Protein 3LUA (pdb70)

CATH classification: 3.40.50.2300

Foldseek 3Di:
DPFEEEEEEQDPVVVVLVVVLCVVVDDYHYDYDNAPVSLVVPVLVDADHQEYEECCRVHVVSSLVSLVVQLPRPRRVPRAYEYEYQDDDPVSVVSSPVSPHQYHHHPPDPSVVVNVSCCVSNPD

Sequence (124 aa):
LDGTVLLIDYFEYEREKTKIIFDNIGEYDFIEVENLKKFYSIFKDLDSITLIIDIAFPVEKEGLEVLSAIRNNSRTANTPVIIATKSDNPGYRHAALKFKVSDYILKPYPTKRLENSVRSVLKI

Structure (mmCIF, N/CA/C/O backbone):
data_3LUA
#
_entry.id   3LUA
#
_cell.length_a   94.100
_cell.length_b   94.100
_cell.length_c   68.009
_cell.angle_alpha   90.00
_cell.angle_beta   90.00
_cell.angle_gamma   120.00
#
_symmetry.space_group_name_H-M   'P 61 2 2'
#
loop_
_enti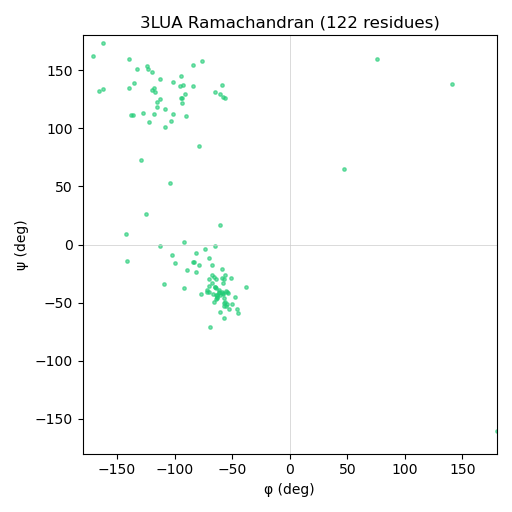ty.id
_entity.type
_entity.pdbx_description
1 polymer 'Response regulator receiver protein'
2 water water
#
loop_
_atom_site.group_PDB
_atom_site.id
_atom_site.type_symbol
_atom_site.label_atom_id
_atom_site.label_alt_id
_atom_site.label_comp_id
_atom_site.label_asym_id
_atom_site.label_entity_id
_atom_site.label_seq_id
_atom_site.pdbx_PDB_ins_code
_atom_site.Cartn_x
_atom_site.Cartn_y
_atom_site.Cartn_z
_atom_site.occupancy
_atom_site.B_iso_or_equiv
_atom_site.auth_seq_id
_atom_site.auth_comp_id
_atom_site.auth_asym_id
_atom_site.auth_atom_id
_atom_site.pdbx_PDB_model_num
ATOM 1 N N . LEU A 1 3 ? 56.460 45.946 14.367 1.00 58.62 -1 LEU A N 1
ATOM 2 C CA . LEU A 1 3 ? 55.523 45.383 13.340 1.00 58.20 -1 LEU A CA 1
ATOM 3 C C . LEU A 1 3 ? 54.130 45.865 13.662 1.00 57.80 -1 LEU A C 1
ATOM 4 O O . LEU A 1 3 ? 53.357 45.137 14.286 1.00 57.65 -1 LEU A O 1
ATOM 9 N N . ASP A 1 4 ? 53.800 47.084 13.248 1.00 57.62 2 ASP A N 1
ATOM 10 C CA . ASP A 1 4 ? 52.474 47.594 13.529 1.00 57.20 2 ASP A CA 1
ATOM 11 C C . ASP A 1 4 ? 51.544 47.571 12.299 1.00 57.20 2 ASP A C 1
ATOM 12 O O . ASP A 1 4 ? 50.933 48.584 11.941 1.00 57.38 2 ASP A O 1
ATOM 17 N N . GLY A 1 5 ? 51.433 46.397 11.664 1.00 56.36 3 GLY A N 1
ATOM 18 C CA . GLY A 1 5 ? 50.555 46.251 10.510 1.00 54.04 3 GLY A CA 1
ATOM 19 C C . GLY A 1 5 ? 51.016 45.392 9.333 1.00 52.51 3 GLY A C 1
ATOM 20 O O . GLY A 1 5 ? 52.176 45.451 8.918 1.00 52.57 3 GLY A O 1
ATOM 21 N N . THR A 1 6 ? 50.093 44.595 8.795 1.00 49.98 4 THR A N 1
ATOM 22 C CA . THR A 1 6 ? 50.349 43.737 7.636 1.00 48.88 4 THR A CA 1
ATOM 23 C C . THR A 1 6 ? 49.479 44.227 6.480 1.00 47.23 4 THR A C 1
ATOM 24 O O . THR A 1 6 ? 48.251 44.303 6.599 1.00 47.38 4 THR A O 1
ATOM 28 N N . VAL A 1 7 ? 50.109 44.567 5.364 1.00 43.77 5 VAL A N 1
ATOM 29 C CA . VAL A 1 7 ? 49.361 45.053 4.217 1.00 41.94 5 VAL A CA 1
ATOM 30 C C . VAL A 1 7 ? 49.418 44.072 3.053 1.00 41.36 5 VAL A C 1
ATOM 31 O O . VAL A 1 7 ? 50.443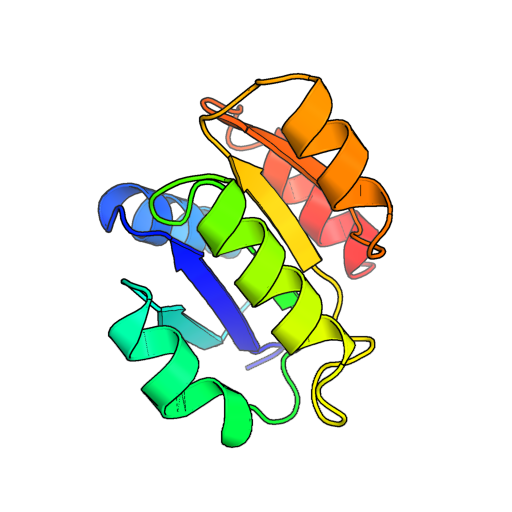 43.432 2.812 1.00 42.17 5 VAL A O 1
ATOM 35 N N . LEU A 1 8 ? 48.301 43.943 2.347 1.00 39.29 6 LEU A N 1
ATOM 36 C CA . LEU A 1 8 ? 48.223 43.046 1.203 1.00 37.40 6 LEU A CA 1
ATOM 37 C C . LEU A 1 8 ? 48.174 43.874 -0.078 1.00 36.27 6 LEU A C 1
ATOM 38 O O . LEU A 1 8 ? 47.239 44.641 -0.288 1.00 35.34 6 LEU A O 1
ATOM 43 N N . LEU A 1 9 ? 49.196 43.711 -0.914 1.00 34.72 7 LEU A N 1
ATOM 44 C CA . LEU A 1 9 ? 49.317 44.418 -2.183 1.00 32.95 7 LEU A CA 1
ATOM 45 C C . LEU A 1 9 ? 48.920 43.501 -3.338 1.00 32.09 7 LEU A C 1
ATOM 46 O O . LEU A 1 9 ? 49.613 42.523 -3.642 1.00 32.78 7 LEU A O 1
ATOM 51 N N . ILE A 1 10 ? 47.801 43.827 -3.974 1.00 29.51 8 ILE A N 1
ATOM 52 C CA . ILE A 1 10 ? 47.282 43.047 -5.093 1.00 28.93 8 ILE A CA 1
ATOM 53 C C . ILE A 1 10 ? 47.500 43.877 -6.343 1.00 28.56 8 ILE A C 1
ATOM 54 O O . ILE A 1 10 ? 46.749 44.805 -6.617 1.00 30.45 8 ILE A O 1
ATOM 59 N N . ASP A 1 11 ? 48.539 43.549 -7.096 1.00 27.87 9 ASP A N 1
ATOM 60 C CA . ASP A 1 11 ? 48.863 44.318 -8.285 1.00 28.45 9 ASP A CA 1
ATOM 61 C C . ASP A 1 11 ? 49.852 43.532 -9.127 1.00 27.37 9 ASP A C 1
ATOM 62 O O . ASP A 1 11 ? 50.844 43.028 -8.611 1.00 28.94 9 ASP A O 1
ATOM 67 N N . TYR A 1 12 ? 49.560 43.440 -10.422 1.00 25.61 10 TYR A N 1
ATOM 68 C CA . TYR A 1 12 ? 50.376 42.723 -11.402 1.00 25.04 10 TYR A CA 1
ATOM 69 C C . TYR A 1 12 ? 51.759 43.318 -11.656 1.00 25.96 10 TYR A C 1
ATOM 70 O O . TYR A 1 12 ? 52.698 42.604 -12.025 1.00 23.67 10 TYR A O 1
ATOM 79 N N . PHE A 1 13 ? 51.866 44.629 -11.463 1.00 26.45 11 PHE A N 1
ATOM 80 C CA . PHE A 1 13 ? 53.091 45.381 -11.717 1.00 27.38 11 PHE A CA 1
ATOM 81 C C . PHE A 1 13 ? 54.014 45.472 -10.519 1.00 28.18 11 PHE A C 1
ATOM 82 O O . PHE A 1 13 ? 53.708 46.161 -9.547 1.00 29.77 11 PHE A O 1
ATOM 90 N N . GLU A 1 14 ? 55.156 44.799 -10.598 1.00 29.58 12 GLU A N 1
ATOM 91 C CA . GLU A 1 14 ? 56.097 44.812 -9.486 1.00 31.63 12 GLU A CA 1
ATOM 92 C C . GLU A 1 14 ? 56.558 46.214 -9.099 1.00 30.46 12 GLU A C 1
ATOM 93 O O . GLU A 1 14 ? 56.650 46.538 -7.915 1.00 29.51 12 GLU A O 1
ATOM 99 N N . TYR A 1 15 ? 56.841 47.052 -10.086 1.00 30.05 13 TYR A N 1
ATOM 100 C CA . TYR A 1 15 ? 57.283 48.402 -9.774 1.00 31.85 13 TYR A CA 1
ATOM 101 C C . TYR A 1 15 ? 56.209 49.220 -9.059 1.00 33.63 13 TYR A C 1
ATOM 102 O O . TYR A 1 15 ? 56.533 50.112 -8.274 1.00 34.70 13 TYR A O 1
ATOM 111 N N . GLU A 1 16 ? 54.935 48.931 -9.318 1.00 34.17 14 GLU A N 1
ATOM 112 C CA . GLU A 1 16 ? 53.892 49.663 -8.616 1.00 34.05 14 GLU A CA 1
ATOM 113 C C . GLU A 1 16 ? 53.882 49.188 -7.170 1.00 34.09 14 GLU A C 1
ATOM 114 O O . GLU A 1 16 ? 53.721 49.988 -6.250 1.00 35.03 14 GLU A O 1
ATOM 120 N N . ARG A 1 17 ? 54.068 47.889 -6.964 1.00 32.98 15 ARG A N 1
ATOM 121 C CA . ARG A 1 17 ? 54.077 47.358 -5.608 1.00 34.18 15 ARG A CA 1
ATOM 122 C C . ARG A 1 17 ? 55.255 47.935 -4.801 1.00 35.22 15 ARG A C 1
ATOM 123 O O . ARG A 1 17 ? 55.099 48.311 -3.634 1.00 31.95 15 ARG A O 1
ATOM 131 N N . GLU A 1 18 ? 56.428 48.002 -5.430 1.00 37.48 16 GLU A N 1
ATOM 132 C CA . GLU A 1 18 ? 57.613 48.541 -4.774 1.00 40.77 16 GLU A CA 1
ATOM 133 C C . GLU A 1 18 ? 57.377 50.015 -4.430 1.00 40.46 16 GLU A C 1
ATOM 134 O O . GLU A 1 18 ? 57.695 50.475 -3.333 1.00 39.33 16 GLU A O 1
ATOM 140 N N . LYS A 1 19 ? 56.798 50.744 -5.372 1.00 40.32 17 LYS A N 1
ATOM 141 C CA . LYS A 1 19 ? 56.503 52.151 -5.175 1.00 41.01 17 LYS A CA 1
ATOM 142 C C . LYS A 1 19 ? 55.578 52.311 -3.969 1.00 41.23 17 LYS A C 1
ATOM 143 O O . LYS A 1 19 ? 55.749 53.222 -3.152 1.00 41.77 17 LYS A O 1
ATOM 149 N N . THR A 1 20 ? 54.599 51.420 -3.856 1.00 39.05 18 THR A N 1
ATOM 150 C CA . THR A 1 20 ? 53.657 51.472 -2.743 1.00 38.46 18 THR A CA 1
ATOM 151 C C . THR A 1 20 ? 54.311 51.166 -1.387 1.00 39.12 18 THR A C 1
ATOM 152 O O . THR A 1 20 ? 54.019 51.822 -0.390 1.00 39.44 18 THR A O 1
ATOM 156 N N . LYS A 1 21 ? 55.180 50.165 -1.338 1.00 40.15 19 LYS A N 1
ATOM 157 C CA . LYS A 1 21 ? 55.836 49.838 -0.081 1.00 42.58 19 LYS A CA 1
ATOM 158 C C . LYS A 1 21 ? 56.664 51.016 0.417 1.00 43.61 19 LYS A C 1
ATOM 159 O O . LYS A 1 21 ? 56.696 51.303 1.612 1.00 45.21 19 LYS A O 1
ATOM 165 N N . ILE A 1 22 ? 57.322 51.699 -0.509 1.00 44.14 20 ILE A N 1
ATOM 166 C CA . ILE A 1 22 ? 58.133 52.856 -0.173 1.00 46.12 20 ILE A CA 1
ATOM 167 C C . ILE A 1 22 ? 57.319 53.926 0.552 1.00 49.05 20 ILE A C 1
ATOM 168 O O . ILE A 1 22 ? 57.729 54.415 1.608 1.00 49.60 20 ILE A O 1
ATOM 173 N N . ILE A 1 23 ? 56.173 54.291 -0.021 1.00 50.13 21 ILE A N 1
ATOM 174 C CA . ILE A 1 23 ? 55.299 55.296 0.578 1.00 50.77 21 ILE A CA 1
ATOM 175 C C . ILE A 1 23 ? 55.031 54.960 2.043 1.00 50.84 21 ILE A C 1
ATOM 176 O O . ILE A 1 23 ? 54.803 55.849 2.867 1.00 52.43 21 ILE A O 1
ATOM 181 N N . PHE A 1 24 ? 55.063 53.676 2.371 1.00 50.03 22 PHE A N 1
ATOM 182 C CA . PHE A 1 24 ? 54.818 53.255 3.741 1.00 50.90 22 PHE A CA 1
ATOM 183 C C . PHE A 1 24 ? 55.974 53.548 4.694 1.00 50.51 22 PHE A C 1
ATOM 184 O O . PHE A 1 24 ? 55.869 53.315 5.898 1.00 49.04 22 PHE A O 1
ATOM 192 N N . ASP A 1 25 ? 57.074 54.059 4.152 1.00 51.61 23 ASP A N 1
ATOM 193 C CA . ASP A 1 25 ? 58.228 54.381 4.975 1.00 52.82 23 ASP A CA 1
ATOM 194 C C . ASP A 1 25 ? 57.885 55.536 5.900 1.00 53.92 23 ASP A C 1
ATOM 195 O O . ASP A 1 25 ? 58.469 55.679 6.973 1.00 52.31 23 ASP A O 1
ATOM 200 N N . ASN A 1 26 ? 56.926 56.354 5.478 1.00 56.14 24 ASN A N 1
ATOM 201 C CA . ASN A 1 26 ? 56.498 57.493 6.277 1.00 58.62 24 ASN A CA 1
ATOM 202 C C . ASN A 1 26 ? 55.333 57.114 7.180 1.00 59.82 24 ASN A C 1
ATOM 203 O O . ASN A 1 26 ? 55.260 57.558 8.324 1.00 61.39 24 ASN A O 1
ATOM 208 N N . ILE A 1 27 ? 54.437 56.274 6.673 1.00 60.57 25 ILE A N 1
ATOM 209 C CA . ILE A 1 27 ? 53.276 55.842 7.444 1.00 60.73 25 ILE A CA 1
ATOM 210 C C . ILE A 1 27 ? 53.661 55.097 8.727 1.00 60.67 25 ILE A C 1
ATOM 211 O O . ILE A 1 27 ? 53.280 55.502 9.825 1.00 61.30 25 ILE A O 1
ATOM 216 N N . GLY A 1 28 ? 54.409 54.009 8.595 1.00 60.02 26 GLY A N 1
ATOM 217 C CA . GLY A 1 28 ? 54.804 53.261 9.774 1.00 58.27 26 GLY A CA 1
ATOM 218 C C . GLY A 1 28 ? 55.643 52.055 9.432 1.00 57.27 26 GLY A C 1
ATOM 219 O O . GLY A 1 28 ? 56.229 51.990 8.357 1.00 58.04 26 GLY A O 1
ATOM 220 N N . GLU A 1 29 ? 55.714 51.101 10.353 1.00 57.52 27 GLU A N 1
ATOM 221 C CA . GLU A 1 29 ? 56.482 49.879 10.126 1.00 57.47 27 GLU A CA 1
ATOM 222 C C . GLU A 1 29 ? 55.468 48.790 9.798 1.00 55.93 27 GLU A C 1
ATOM 223 O O . GLU A 1 29 ? 54.754 48.301 10.676 1.00 54.98 27 GLU A O 1
ATOM 229 N N . TYR A 1 30 ? 55.413 48.412 8.525 1.00 54.79 28 TYR A N 1
ATOM 230 C CA . TYR A 1 30 ? 54.455 47.417 8.071 1.00 52.96 28 TYR A CA 1
ATOM 231 C C . TYR A 1 30 ? 55.021 46.190 7.389 1.00 51.96 28 TYR A C 1
ATOM 232 O O . TYR A 1 30 ? 56.075 46.228 6.760 1.00 52.93 28 TYR A O 1
ATOM 241 N N . ASP A 1 31 ? 54.276 45.102 7.527 1.00 51.34 29 ASP A N 1
ATOM 242 C CA . ASP A 1 31 ? 54.585 43.810 6.936 1.00 50.71 29 ASP A CA 1
ATOM 243 C C . ASP A 1 31 ? 53.840 43.784 5.590 1.00 49.58 29 ASP A C 1
ATOM 244 O O . ASP A 1 31 ? 52.686 44.199 5.518 1.00 49.60 29 ASP A O 1
ATOM 249 N N . PHE A 1 32 ? 54.481 43.301 4.528 1.00 46.79 30 PHE A N 1
ATOM 250 C CA . PHE A 1 32 ? 53.819 43.265 3.226 1.00 42.99 30 PHE A CA 1
ATOM 251 C C . PHE A 1 32 ? 53.665 41.874 2.621 1.00 41.75 30 PHE A C 1
ATOM 252 O O . PHE A 1 32 ? 54.602 41.072 2.611 1.00 41.82 30 PHE A O 1
ATOM 260 N N . ILE A 1 33 ? 52.464 41.582 2.139 1.00 39.77 31 ILE A N 1
ATOM 261 C CA . ILE A 1 33 ? 52.204 40.311 1.479 1.00 38.89 31 ILE A CA 1
ATOM 262 C C . ILE A 1 33 ? 51.808 40.672 0.064 1.00 39.00 31 ILE A C 1
ATOM 263 O O . ILE A 1 33 ? 50.752 41.265 -0.158 1.00 40.53 31 ILE A O 1
ATOM 268 N N . GLU A 1 34 ? 52.661 40.325 -0.891 1.00 37.69 32 GLU A N 1
ATOM 269 C CA . GLU A 1 34 ? 52.409 40.664 -2.282 1.00 37.39 32 GLU A CA 1
ATOM 270 C C . GLU A 1 34 ? 51.738 39.565 -3.100 1.00 36.71 32 GLU A C 1
ATOM 271 O O . GLU A 1 34 ? 52.102 38.398 -3.004 1.00 36.45 32 GLU A O 1
ATOM 277 N N . VAL A 1 35 ? 50.749 39.963 -3.899 1.00 36.82 33 VAL A N 1
ATOM 278 C CA . VAL A 1 35 ? 50.001 39.054 -4.771 1.00 36.17 33 VAL A CA 1
ATOM 279 C C . VAL A 1 35 ? 50.174 39.591 -6.189 1.00 35.41 33 VAL A C 1
ATOM 280 O O . VAL A 1 35 ? 49.561 40.587 -6.561 1.00 35.60 33 VAL A O 1
ATOM 284 N N . GLU A 1 36 ? 51.001 38.916 -6.981 1.00 34.28 34 GLU A N 1
ATOM 285 C CA . GLU A 1 36 ? 51.305 39.370 -8.331 1.00 33.29 34 GLU A CA 1
ATOM 286 C C . GLU A 1 36 ? 50.338 38.988 -9.437 1.00 32.11 34 GLU A C 1
ATOM 287 O O . GLU A 1 36 ? 50.380 39.560 -10.522 1.00 30.80 34 GLU A O 1
ATOM 293 N N . ASN A 1 37 ? 49.464 38.027 -9.186 1.00 32.22 35 ASN A N 1
ATOM 294 C CA . ASN A 1 37 ? 48.517 37.637 -10.229 1.00 33.03 35 ASN A CA 1
ATOM 295 C C . ASN A 1 37 ? 47.342 36.854 -9.679 1.00 32.49 35 ASN A C 1
ATOM 296 O O . ASN A 1 37 ? 47.324 36.513 -8.499 1.00 31.46 35 ASN A O 1
ATOM 301 N N . LEU A 1 38 ? 46.363 36.586 -10.540 1.00 34.42 36 LEU A N 1
ATOM 302 C CA . LEU A 1 38 ? 45.163 35.835 -10.170 1.00 36.64 36 LEU A CA 1
ATOM 303 C C . LEU A 1 38 ? 45.513 34.538 -9.457 1.00 38.17 36 LEU A C 1
ATOM 304 O O . LEU A 1 38 ? 44.988 34.240 -8.382 1.00 38.74 36 LEU A O 1
ATOM 309 N N . LYS A 1 39 ? 46.404 33.773 -10.079 1.00 40.09 37 LYS A N 1
ATOM 310 C CA . LYS A 1 39 ? 46.857 32.495 -9.548 1.00 41.31 37 LYS A CA 1
ATOM 311 C C . LYS A 1 39 ? 47.389 32.603 -8.131 1.00 39.43 37 LYS A C 1
ATOM 312 O O . LYS A 1 39 ? 47.139 31.736 -7.302 1.00 40.11 37 LYS A O 1
ATOM 318 N N . LYS A 1 40 ? 48.143 33.656 -7.855 1.00 37.90 38 LYS A N 1
ATOM 319 C CA . LYS A 1 40 ? 48.689 33.818 -6.522 1.00 37.81 38 LYS A CA 1
ATOM 320 C C . LYS A 1 40 ? 47.578 34.148 -5.532 1.00 36.21 38 LYS A C 1
ATOM 321 O O . LYS A 1 40 ? 47.561 33.619 -4.421 1.00 37.14 38 LYS A O 1
ATOM 327 N N . PHE A 1 41 ? 46.642 35.002 -5.940 1.00 34.65 39 PHE A N 1
ATOM 328 C CA . PHE A 1 41 ? 45.540 35.384 -5.063 1.00 34.78 39 PHE A CA 1
ATOM 329 C C . PHE A 1 41 ? 44.729 34.185 -4.574 1.00 36.67 39 PHE A C 1
ATOM 330 O O . PHE A 1 41 ? 44.669 33.912 -3.373 1.00 37.21 39 PHE A O 1
ATOM 338 N N . TYR A 1 42 ? 44.102 33.479 -5.507 1.00 36.16 40 TYR A N 1
ATOM 339 C CA . TYR A 1 42 ? 43.288 32.321 -5.165 1.00 37.65 40 TYR A CA 1
ATOM 340 C C . TYR A 1 42 ? 44.076 31.257 -4.433 1.00 38.54 40 TYR A C 1
ATOM 341 O O . TYR A 1 42 ? 43.523 30.506 -3.625 1.00 40.39 40 TYR A O 1
ATOM 350 N N . SER A 1 43 ? 45.370 31.206 -4.711 1.00 39.02 41 SER A N 1
ATOM 351 C CA . SER A 1 43 ? 46.249 30.237 -4.082 1.00 40.20 41 SER A CA 1
ATOM 352 C C . SER A 1 43 ? 46.501 30.509 -2.600 1.00 39.35 41 SER A C 1
ATOM 353 O O . SER A 1 43 ? 47.034 29.654 -1.900 1.00 39.55 41 SER A O 1
ATOM 356 N N . ILE A 1 44 ? 46.114 31.682 -2.111 1.00 39.13 42 ILE A N 1
ATOM 357 C CA . ILE A 1 44 ? 46.374 32.001 -0.709 1.00 39.40 42 ILE A CA 1
ATOM 358 C C . ILE A 1 44 ? 45.283 32.765 0.035 1.00 39.64 42 ILE A C 1
ATOM 359 O O . ILE A 1 44 ? 45.305 32.844 1.261 1.00 39.45 42 ILE A O 1
ATOM 364 N N . PHE A 1 45 ? 44.325 33.331 -0.676 1.00 40.50 43 PHE A N 1
ATOM 365 C CA . PHE A 1 45 ? 43.337 34.125 0.030 1.00 41.52 43 PHE A CA 1
ATOM 366 C C . PHE A 1 45 ? 42.550 33.385 1.107 1.00 41.54 43 PHE A C 1
ATOM 367 O O . PHE A 1 45 ? 41.999 34.013 2.009 1.00 41.22 43 PHE A O 1
ATOM 375 N N . LYS A 1 46 ? 42.500 32.061 1.038 1.00 42.99 44 LYS A N 1
ATOM 376 C CA . LYS A 1 46 ? 41.789 31.329 2.078 1.00 45.52 44 LYS A CA 1
ATOM 377 C C . LYS A 1 46 ? 42.696 31.169 3.289 1.00 47.32 44 LYS A C 1
ATOM 378 O O . LYS A 1 46 ? 42.258 30.709 4.334 1.00 49.31 44 LYS A O 1
ATOM 384 N N . ASP A 1 47 ? 43.958 31.561 3.147 1.00 48.99 45 ASP A N 1
ATOM 385 C CA . ASP A 1 47 ? 44.917 31.474 4.246 1.00 51.42 45 ASP A CA 1
ATOM 386 C C . ASP A 1 47 ? 45.071 32.835 4.923 1.00 52.24 45 ASP A C 1
ATOM 387 O O . ASP A 1 47 ? 45.601 32.931 6.031 1.00 53.47 45 ASP A O 1
ATOM 392 N N . LEU A 1 48 ? 44.612 33.886 4.252 1.00 52.62 46 LEU A N 1
ATOM 393 C CA . LEU A 1 48 ? 44.708 35.231 4.797 1.00 52.79 46 LEU A CA 1
ATOM 394 C C . LEU A 1 48 ? 44.021 35.373 6.144 1.00 52.44 46 LEU A C 1
ATOM 395 O O . LEU A 1 48 ? 42.845 35.033 6.308 1.00 50.81 46 LEU A O 1
ATOM 400 N N . ASP A 1 49 ? 44.775 35.882 7.110 1.00 52.39 47 ASP A N 1
ATOM 401 C CA . ASP A 1 49 ? 44.255 36.080 8.445 1.00 53.05 47 ASP A CA 1
ATOM 402 C C . ASP A 1 49 ? 44.770 37.405 8.981 1.00 51.48 47 ASP A C 1
ATOM 403 O O . ASP A 1 49 ? 45.950 37.729 8.838 1.00 51.05 47 ASP A O 1
ATOM 408 N N . SER A 1 50 ? 43.865 38.172 9.577 1.00 50.20 48 SER A N 1
ATOM 409 C CA . SER A 1 50 ? 44.192 39.460 10.166 1.00 48.57 48 SER A CA 1
ATOM 410 C C . SER A 1 50 ? 45.037 40.396 9.306 1.00 46.83 48 SER A C 1
ATOM 411 O O . SER A 1 50 ? 46.177 40.725 9.639 1.00 47.14 48 SER A O 1
ATOM 414 N N . ILE A 1 51 ? 44.455 40.823 8.192 1.00 45.08 49 ILE A N 1
ATOM 415 C CA . ILE A 1 51 ? 45.098 41.759 7.281 1.00 42.72 49 ILE A CA 1
ATOM 416 C C . ILE A 1 51 ? 44.586 43.123 7.718 1.00 42.72 49 ILE A C 1
ATOM 417 O O . ILE A 1 51 ? 43.378 43.331 7.816 1.00 43.41 49 ILE A O 1
ATOM 422 N N . THR A 1 52 ? 45.489 44.051 7.999 1.00 41.16 50 THR A N 1
ATOM 423 C CA . THR A 1 52 ? 45.053 45.358 8.444 1.00 41.10 50 THR A CA 1
ATOM 424 C C . THR A 1 52 ? 44.651 46.252 7.283 1.00 40.63 50 THR A C 1
ATOM 425 O O . THR A 1 52 ? 43.859 47.183 7.454 1.00 41.95 50 THR A O 1
ATOM 429 N N . LEU A 1 53 ? 45.178 45.970 6.098 1.00 38.22 51 LEU A N 1
ATOM 430 C CA . LEU A 1 53 ? 44.843 46.785 4.943 1.00 36.46 51 LEU A CA 1
ATOM 431 C C . LEU A 1 53 ? 45.150 46.149 3.598 1.00 36.81 51 LEU A C 1
ATOM 432 O O . LEU A 1 53 ? 46.243 45.606 3.381 1.00 38.55 51 LEU A O 1
ATOM 437 N N . ILE A 1 54 ? 44.185 46.243 2.690 1.00 34.88 52 ILE A N 1
ATOM 438 C CA . ILE A 1 54 ? 44.341 45.710 1.347 1.00 34.32 52 ILE A CA 1
ATOM 439 C C . ILE A 1 54 ? 44.384 46.845 0.326 1.00 34.37 52 ILE A C 1
ATOM 440 O O . ILE A 1 54 ? 43.484 47.691 0.286 1.00 35.63 52 ILE A O 1
ATOM 445 N N . ILE A 1 55 ? 45.434 46.876 -0.486 1.00 32.42 53 ILE A N 1
ATOM 446 C CA . ILE A 1 55 ? 45.559 47.893 -1.525 1.00 30.83 53 ILE A CA 1
ATOM 447 C C . ILE A 1 55 ? 45.610 47.112 -2.823 1.00 31.15 53 ILE A C 1
ATOM 448 O O . ILE A 1 55 ? 46.515 46.300 -3.020 1.00 30.02 53 ILE A O 1
ATOM 461 N N . ASP A 1 57 ? 44.683 46.867 -7.344 1.00 32.12 55 ASP A N 1
ATOM 462 C CA . ASP A 1 57 ? 44.389 47.452 -8.643 1.00 34.26 55 ASP A CA 1
ATOM 463 C C . ASP A 1 57 ? 43.257 46.594 -9.223 1.00 34.51 55 ASP A C 1
ATOM 464 O O . ASP A 1 57 ? 43.493 45.426 -9.535 1.00 35.41 55 ASP A O 1
ATOM 469 N N . ILE A 1 58 ? 42.044 47.147 -9.360 1.00 33.85 56 ILE A N 1
ATOM 470 C CA . ILE A 1 58 ? 40.916 46.361 -9.884 1.00 32.02 56 ILE A CA 1
ATOM 471 C C . ILE A 1 58 ? 41.190 45.758 -11.239 1.00 29.73 56 ILE A C 1
ATOM 472 O O . ILE A 1 58 ? 40.582 44.756 -11.603 1.00 30.32 56 ILE A O 1
ATOM 477 N N . ALA A 1 59 ? 42.079 46.381 -12.002 1.00 27.09 57 ALA A N 1
ATOM 478 C CA . ALA A 1 59 ? 42.446 45.846 -13.311 1.00 27.09 57 ALA A CA 1
ATOM 479 C C . ALA A 1 59 ? 43.420 44.723 -12.927 1.00 27.25 57 ALA A C 1
ATOM 480 O O . ALA A 1 59 ? 44.640 44.918 -12.900 1.00 27.31 57 ALA A O 1
ATOM 482 N N . PHE A 1 60 ? 42.870 43.553 -12.624 1.00 25.30 58 PHE A N 1
ATOM 483 C CA . PHE A 1 60 ? 43.680 42.437 -12.170 1.00 26.46 58 PHE A CA 1
ATOM 484 C C . PHE A 1 60 ? 43.456 41.113 -12.898 1.00 27.68 58 PHE A C 1
ATOM 485 O O . PHE A 1 60 ? 42.846 40.196 -12.337 1.00 26.46 58 PHE A O 1
ATOM 493 N N . PRO A 1 61 ? 43.926 40.992 -14.156 1.00 28.48 59 PRO A N 1
ATOM 494 C CA . PRO A 1 61 ? 44.637 41.999 -14.950 1.00 29.16 59 PRO A CA 1
ATOM 495 C C . PRO A 1 61 ? 43.637 42.953 -15.629 1.00 29.44 59 PRO A C 1
ATOM 496 O O . PRO A 1 61 ? 44.016 44.019 -16.118 1.00 28.20 59 PRO A O 1
ATOM 500 N N . VAL A 1 62 ? 42.367 42.541 -15.663 1.00 28.94 60 VAL A N 1
ATOM 501 C CA . VAL A 1 62 ? 41.283 43.361 -16.205 1.00 29.46 60 VAL A CA 1
ATOM 502 C C . VAL A 1 62 ? 40.226 43.508 -15.117 1.00 29.94 60 VAL A C 1
ATOM 503 O O . VAL A 1 62 ? 40.102 42.639 -14.234 1.00 29.71 60 VAL A O 1
ATOM 507 N N . GLU A 1 63 ? 39.473 44.604 -15.192 1.00 27.48 61 GLU A N 1
ATOM 508 C CA . GLU A 1 63 ? 38.445 44.942 -14.213 1.00 27.58 61 GLU A CA 1
ATOM 509 C C . GLU A 1 63 ? 37.490 43.820 -13.829 1.00 26.60 61 GLU A C 1
ATOM 510 O O . GLU A 1 63 ? 37.204 43.623 -12.649 1.00 27.02 61 GLU A O 1
ATOM 516 N N . LYS A 1 64 ? 36.991 43.079 -14.807 1.00 27.32 62 LYS A N 1
ATOM 517 C CA . LYS A 1 64 ? 36.081 41.984 -14.499 1.00 28.73 62 LYS A CA 1
ATOM 518 C C . LYS A 1 64 ? 36.743 40.975 -13.549 1.00 30.09 62 LYS A C 1
ATOM 519 O O . LYS A 1 64 ? 36.072 40.381 -12.714 1.00 31.29 62 LYS A O 1
ATOM 525 N N . GLU A 1 65 ? 38.059 40.785 -13.664 1.00 31.23 63 GLU A N 1
ATOM 526 C CA . GLU A 1 65 ? 38.752 39.838 -12.784 1.00 31.86 63 GLU A CA 1
ATOM 527 C C . GLU A 1 65 ? 38.962 40.451 -11.410 1.00 30.73 63 GLU A C 1
ATOM 528 O O . GLU A 1 65 ? 38.794 39.777 -10.400 1.00 30.04 63 GLU A O 1
ATOM 534 N N . GLY A 1 66 ? 39.350 41.724 -11.384 1.00 30.15 64 GLY A N 1
ATOM 535 C CA . GLY A 1 66 ? 39.565 42.421 -10.123 1.00 30.83 64 GLY A CA 1
ATOM 536 C C . GLY A 1 66 ? 38.280 42.494 -9.308 1.00 30.72 64 GLY A C 1
ATOM 537 O O . GLY A 1 66 ? 38.276 42.301 -8.090 1.00 29.44 64 GLY A O 1
ATOM 538 N N . LEU A 1 67 ? 37.176 42.763 -9.993 1.00 31.70 65 LEU A N 1
ATOM 539 C CA . LEU A 1 67 ? 35.882 42.836 -9.335 1.00 31.93 65 LEU A CA 1
ATOM 540 C C . LEU A 1 67 ? 35.557 41.485 -8.686 1.00 31.50 65 LEU A C 1
ATOM 541 O O . LEU A 1 67 ? 35.092 41.437 -7.543 1.00 31.59 65 LEU A O 1
ATOM 546 N N . GLU A 1 68 ? 35.814 40.392 -9.400 1.00 30.51 66 GLU A N 1
ATOM 547 C CA . GLU A 1 68 ? 35.534 39.067 -8.849 1.00 33.12 66 GLU A CA 1
ATOM 548 C C . GLU A 1 68 ? 36.361 38.840 -7.590 1.00 32.82 66 GLU A C 1
ATOM 549 O O . GLU A 1 68 ? 35.871 38.296 -6.600 1.00 32.41 66 GLU A O 1
ATOM 555 N N . VAL A 1 69 ? 37.618 39.279 -7.641 1.00 32.21 67 VAL A N 1
ATOM 556 C CA . VAL A 1 69 ? 38.530 39.145 -6.517 1.00 32.38 67 VAL A CA 1
ATOM 557 C C . VAL A 1 69 ? 37.969 39.960 -5.362 1.00 34.08 67 VAL A C 1
ATOM 558 O O . VAL A 1 69 ? 37.915 39.480 -4.229 1.00 34.25 67 VAL A O 1
ATOM 562 N N . LEU A 1 70 ? 37.549 41.190 -5.655 1.00 35.92 68 LEU A N 1
ATOM 563 C CA . LEU A 1 70 ? 36.995 42.073 -4.639 1.00 35.92 68 LEU A CA 1
ATOM 564 C C . LEU A 1 70 ? 35.836 41.345 -3.935 1.00 35.08 68 LEU A C 1
ATOM 565 O O . LEU A 1 70 ? 35.796 41.267 -2.710 1.00 34.77 68 LEU A O 1
ATOM 570 N N . SER A 1 71 ? 34.910 40.811 -4.724 1.00 35.13 69 SER A N 1
ATOM 571 C CA . SER A 1 71 ? 33.775 40.093 -4.184 1.00 34.80 69 SER A CA 1
ATOM 572 C C . SER A 1 71 ? 34.256 38.953 -3.290 1.00 33.70 69 SER A C 1
ATOM 573 O O . SER A 1 71 ? 33.802 38.806 -2.157 1.00 33.96 69 SER A O 1
ATOM 576 N N . ALA A 1 72 ? 35.185 38.154 -3.800 1.00 33.36 70 ALA A N 1
ATOM 577 C CA . ALA A 1 72 ? 35.724 37.044 -3.032 1.00 34.00 70 ALA A CA 1
ATOM 578 C C . ALA A 1 72 ? 36.253 37.524 -1.683 1.00 34.54 70 ALA A C 1
ATOM 579 O O . ALA A 1 72 ? 36.056 36.871 -0.644 1.00 34.67 70 ALA A O 1
ATOM 581 N N . ILE A 1 73 ? 36.929 38.670 -1.705 1.00 33.50 71 ILE A N 1
ATOM 582 C CA . ILE A 1 73 ? 37.479 39.244 -0.490 1.00 34.14 71 ILE A CA 1
ATOM 583 C C . ILE A 1 73 ? 36.368 39.610 0.497 1.00 35.17 71 ILE A C 1
ATOM 584 O O . ILE A 1 73 ? 36.452 39.297 1.686 1.00 34.79 71 ILE A O 1
ATOM 589 N N . ARG A 1 74 ? 35.318 40.250 -0.002 1.00 35.48 72 ARG A N 1
ATOM 590 C CA . ARG A 1 74 ? 34.205 40.647 0.850 1.00 37.65 72 ARG A CA 1
ATOM 591 C C . ARG A 1 74 ? 33.376 39.472 1.354 1.00 39.22 72 ARG A C 1
ATOM 592 O O . ARG A 1 74 ? 32.811 39.542 2.444 1.00 41.57 72 ARG A O 1
ATOM 600 N N . ASN A 1 75 ? 33.305 38.393 0.583 1.00 38.56 73 ASN A N 1
ATOM 601 C CA . ASN A 1 75 ? 32.517 37.253 1.011 1.00 39.43 73 ASN A CA 1
ATOM 602 C C . ASN A 1 75 ? 33.311 36.223 1.783 1.00 40.46 73 ASN A C 1
ATOM 603 O O . ASN A 1 75 ? 32.778 35.181 2.181 1.00 41.45 73 ASN A O 1
ATOM 608 N N . ASN A 1 76 ? 34.588 36.515 1.995 1.00 40.50 74 ASN A N 1
ATOM 609 C CA . ASN A 1 76 ? 35.455 35.619 2.735 1.00 39.58 74 ASN A CA 1
ATOM 610 C C . ASN A 1 76 ? 35.425 36.091 4.179 1.00 39.88 74 ASN A C 1
ATOM 611 O O . ASN A 1 76 ? 35.759 37.236 4.469 1.00 40.17 74 ASN A O 1
ATOM 616 N N . SER A 1 77 ? 35.019 35.200 5.076 1.00 41.55 75 SER A N 1
ATOM 617 C CA . SER A 1 77 ? 34.907 35.508 6.504 1.00 42.54 75 SER A CA 1
ATOM 618 C C . SER A 1 77 ? 36.081 36.270 7.120 1.00 43.13 75 SER A C 1
ATOM 619 O O . SER A 1 77 ? 35.898 37.364 7.654 1.00 42.74 75 SER A O 1
ATOM 622 N N . ARG A 1 78 ? 37.278 35.691 7.039 1.00 43.21 76 ARG A N 1
ATOM 623 C CA . ARG A 1 78 ? 38.477 36.296 7.609 1.00 43.68 76 ARG A CA 1
ATOM 624 C C . ARG A 1 78 ? 38.928 37.622 6.988 1.00 44.00 76 ARG A C 1
ATOM 625 O O . ARG A 1 78 ? 39.923 38.199 7.434 1.00 44.17 76 ARG A O 1
ATOM 633 N N . THR A 1 79 ? 38.216 38.104 5.966 1.00 43.54 77 THR A N 1
ATOM 634 C CA . THR A 1 79 ? 38.584 39.365 5.315 1.00 42.05 77 THR A CA 1
ATOM 635 C C . THR A 1 79 ? 37.390 40.219 4.889 1.00 42.25 77 THR A C 1
ATOM 636 O O . THR A 1 79 ? 37.568 41.220 4.198 1.00 41.22 77 THR A O 1
ATOM 640 N N . ALA A 1 80 ? 36.183 39.836 5.304 1.00 42.11 78 ALA A N 1
ATOM 641 C CA . ALA A 1 80 ? 34.976 40.568 4.924 1.00 43.11 78 ALA A CA 1
ATOM 642 C C . ALA A 1 80 ? 34.934 42.055 5.286 1.00 43.87 78 ALA A C 1
ATOM 643 O O . ALA A 1 80 ? 34.291 42.840 4.587 1.00 44.76 78 ALA A O 1
ATOM 645 N N . ASN A 1 81 ? 35.600 42.454 6.365 1.00 43.67 79 ASN A N 1
ATOM 646 C CA . ASN A 1 81 ? 35.574 43.858 6.775 1.00 43.33 79 ASN A CA 1
ATOM 647 C C . ASN A 1 81 ? 36.927 44.541 6.628 1.00 43.06 79 ASN A C 1
ATOM 648 O O . ASN A 1 81 ? 37.075 45.735 6.920 1.00 42.53 79 ASN A O 1
ATOM 653 N N . THR A 1 82 ? 37.914 43.778 6.179 1.00 41.61 80 THR A N 1
ATOM 654 C CA . THR A 1 82 ? 39.242 44.321 5.980 1.00 40.18 80 THR A CA 1
ATOM 655 C C . THR A 1 82 ? 39.123 45.514 5.037 1.00 39.54 80 THR A C 1
ATOM 656 O O . THR A 1 82 ? 38.554 45.404 3.950 1.00 39.91 80 THR A O 1
ATOM 660 N N . PRO A 1 83 ? 39.643 46.679 5.450 1.00 38.65 81 PRO A N 1
ATOM 661 C CA . PRO A 1 83 ? 39.580 47.886 4.618 1.00 37.47 81 PRO A CA 1
ATOM 662 C C . PRO A 1 83 ? 40.377 47.745 3.325 1.00 37.20 81 PRO A C 1
ATOM 663 O O . PRO A 1 83 ? 41.535 47.321 3.325 1.00 37.91 81 PRO A O 1
ATOM 667 N N . VAL A 1 84 ? 39.739 48.103 2.220 1.00 35.66 82 VAL A N 1
ATOM 668 C CA . VAL A 1 84 ? 40.350 47.994 0.909 1.00 33.27 82 VAL A CA 1
ATOM 669 C C . VAL A 1 84 ? 40.508 49.358 0.256 1.00 33.49 82 VAL A C 1
ATOM 670 O O . VAL A 1 84 ? 39.573 50.150 0.231 1.00 34.84 82 VAL A O 1
ATOM 674 N N . ILE A 1 85 ? 41.702 49.633 -0.257 1.00 32.96 83 ILE A N 1
ATOM 675 C CA . ILE A 1 85 ? 41.971 50.885 -0.953 1.00 31.36 83 ILE A CA 1
ATOM 676 C C . ILE A 1 85 ? 42.281 50.515 -2.379 1.00 30.05 83 ILE A C 1
ATOM 677 O O . ILE A 1 85 ? 43.240 49.797 -2.640 1.00 31.76 83 ILE A O 1
ATOM 682 N N . ILE A 1 86 ? 41.470 50.984 -3.308 1.00 28.70 84 ILE A N 1
ATOM 683 C CA . ILE A 1 86 ? 41.732 50.672 -4.690 1.00 28.39 84 ILE A CA 1
ATOM 684 C C . ILE A 1 86 ? 42.558 51.788 -5.312 1.00 29.93 84 ILE A C 1
ATOM 685 O O . ILE A 1 86 ? 42.204 52.961 -5.234 1.00 30.01 84 ILE A O 1
ATOM 690 N N . ALA A 1 87 ? 43.678 51.401 -5.909 1.00 29.82 85 ALA A N 1
ATOM 691 C CA . ALA A 1 87 ? 44.583 52.320 -6.580 1.00 30.63 85 ALA A CA 1
ATOM 692 C C . ALA A 1 87 ? 44.725 51.654 -7.942 1.00 32.03 85 ALA A C 1
ATOM 693 O O . ALA A 1 87 ? 45.275 50.549 -8.041 1.00 32.09 85 ALA A O 1
ATOM 695 N N . THR A 1 88 ? 44.220 52.303 -8.986 1.00 32.63 86 THR A N 1
ATOM 696 C CA . THR A 1 88 ? 44.256 51.707 -10.314 1.00 34.67 86 THR A CA 1
ATOM 697 C C . THR A 1 88 ? 44.575 52.612 -11.497 1.00 38.29 86 THR A C 1
ATOM 698 O O . THR A 1 88 ? 44.433 53.836 -11.456 1.00 38.59 86 THR A O 1
ATOM 702 N N . LYS A 1 89 ? 45.002 51.968 -12.574 1.00 42.23 87 LYS A N 1
ATOM 703 C CA . LYS A 1 89 ? 45.392 52.659 -13.792 1.00 46.11 87 LYS A CA 1
ATOM 704 C C . LYS A 1 89 ? 44.142 52.835 -14.696 1.00 47.75 87 LYS A C 1
ATOM 705 O O . LYS A 1 89 ? 44.078 53.623 -15.634 1.00 4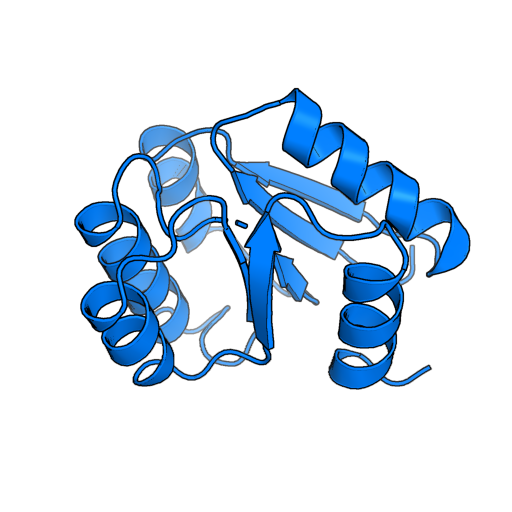9.15 87 LYS A O 1
ATOM 711 N N . SER A 1 90 ? 43.167 51.973 -14.434 1.00 46.78 88 SER A N 1
ATOM 712 C CA . SER A 1 90 ? 41.955 52.001 -15.220 1.00 47.84 88 SER A CA 1
ATOM 713 C C . SER A 1 90 ? 41.006 53.045 -14.655 1.00 48.32 88 SER A C 1
ATOM 714 O O . SER A 1 90 ? 40.859 53.158 -13.434 1.00 48.57 88 SER A O 1
ATOM 717 N N . ASP A 1 91 ? 40.394 53.819 -15.557 1.00 49.42 89 ASP A N 1
ATOM 718 C CA . ASP A 1 91 ? 39.416 54.835 -15.180 1.00 50.72 89 ASP A CA 1
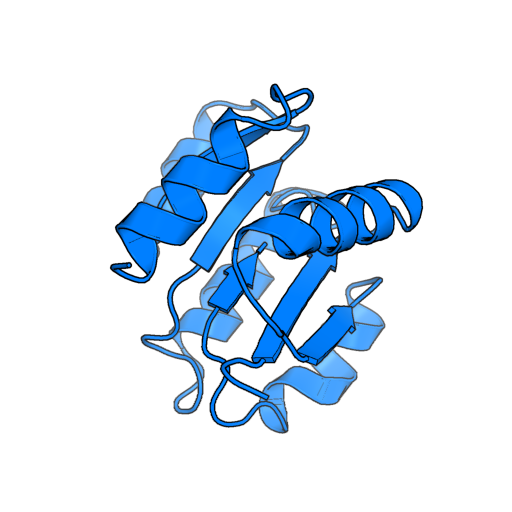ATOM 719 C C . ASP A 1 91 ? 38.086 54.664 -15.900 1.00 49.34 89 ASP A C 1
ATOM 720 O O . ASP A 1 91 ? 37.344 55.633 -16.107 1.00 51.26 89 ASP A O 1
ATOM 725 N N . ASN A 1 92 ? 37.793 53.429 -16.303 1.00 46.78 90 ASN A N 1
ATOM 726 C CA . ASN A 1 92 ? 36.509 53.133 -16.937 1.00 46.00 90 ASN A CA 1
ATOM 727 C C . ASN A 1 92 ? 35.537 53.513 -15.822 1.00 45.90 90 ASN A C 1
ATOM 728 O O . ASN A 1 92 ? 35.698 53.084 -14.665 1.00 46.59 90 ASN A O 1
ATOM 733 N N . PRO A 1 93 ? 34.522 54.324 -16.147 1.00 45.97 91 PRO A N 1
ATOM 734 C CA . PRO A 1 93 ? 33.510 54.793 -15.190 1.00 44.73 91 PRO A CA 1
ATOM 735 C C . PRO A 1 93 ? 32.646 53.670 -14.604 1.00 42.30 91 PRO A C 1
ATOM 736 O O . PRO A 1 93 ? 32.424 53.619 -13.400 1.00 39.91 91 PRO A O 1
ATOM 740 N N . GLY A 1 94 ? 32.145 52.792 -15.463 1.00 41.25 92 GLY A N 1
ATOM 741 C CA . GLY A 1 94 ? 31.298 51.711 -14.999 1.00 42.59 92 GLY A CA 1
ATOM 742 C C . GLY A 1 94 ? 31.965 50.709 -14.068 1.00 42.45 92 GLY A C 1
ATOM 743 O O . GLY A 1 94 ? 31.334 50.207 -13.130 1.00 44.28 92 GLY A O 1
ATOM 744 N N . TYR A 1 95 ? 33.231 50.404 -14.324 1.00 40.10 93 TYR A N 1
ATOM 745 C CA . TYR A 1 95 ? 33.948 49.443 -13.505 1.00 39.18 93 TYR A CA 1
ATOM 746 C C . TYR A 1 95 ? 34.223 50.028 -12.112 1.00 38.79 93 TYR A C 1
ATOM 747 O O . TYR A 1 95 ? 34.179 49.313 -11.103 1.00 38.02 93 TYR A O 1
ATOM 756 N N . ARG A 1 96 ? 34.494 51.331 -12.063 1.00 37.83 94 ARG A N 1
ATOM 757 C CA . ARG A 1 96 ? 34.720 52.042 -10.809 1.00 39.28 94 ARG A CA 1
ATOM 758 C C . ARG A 1 96 ? 33.424 52.036 -10.006 1.00 39.39 94 ARG A C 1
ATOM 759 O O . ARG A 1 96 ? 33.409 51.720 -8.819 1.00 39.22 94 ARG A O 1
ATOM 767 N N . HIS A 1 97 ? 32.344 52.421 -10.676 1.00 40.49 95 HIS A N 1
ATOM 768 C CA . HIS A 1 97 ? 31.025 52.483 -10.073 1.00 40.36 95 HIS A CA 1
ATOM 769 C C . HIS A 1 97 ? 30.651 51.112 -9.525 1.00 39.11 95 HIS A C 1
ATOM 770 O O . HIS A 1 97 ? 30.135 50.987 -8.411 1.00 39.40 95 HIS A O 1
ATOM 777 N N . ALA A 1 98 ? 30.940 50.078 -10.305 1.00 36.88 96 ALA A N 1
ATOM 778 C CA . ALA A 1 98 ? 30.647 48.709 -9.892 1.00 36.58 96 ALA A CA 1
ATOM 779 C C . ALA A 1 98 ? 31.475 48.311 -8.665 1.00 36.81 96 ALA A C 1
ATOM 780 O O . ALA A 1 98 ? 31.000 47.592 -7.773 1.00 36.13 96 ALA A O 1
ATOM 782 N N . ALA A 1 99 ? 32.713 48.793 -8.626 1.00 36.15 97 ALA A N 1
ATOM 783 C CA . ALA A 1 99 ? 33.609 48.481 -7.530 1.00 38.07 97 ALA A CA 1
ATOM 784 C C . ALA A 1 99 ? 33.115 49.043 -6.213 1.00 38.95 97 ALA A C 1
ATOM 785 O O . ALA A 1 99 ? 33.277 48.412 -5.173 1.00 40.04 97 ALA A O 1
ATOM 787 N N . LEU A 1 100 ? 32.507 50.225 -6.258 1.00 39.43 98 LEU A N 1
ATOM 788 C CA . LEU A 1 100 ? 32.012 50.862 -5.045 1.00 39.04 98 LEU A CA 1
ATOM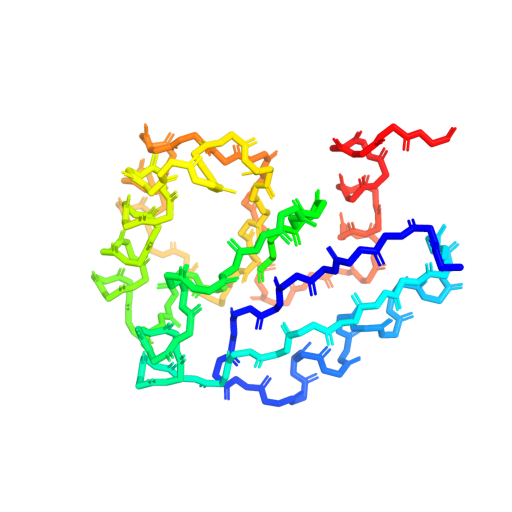 789 C C . LEU A 1 100 ? 30.848 50.142 -4.380 1.00 39.31 98 LEU A C 1
ATOM 790 O O . LEU A 1 100 ? 30.562 50.386 -3.208 1.00 38.88 98 LEU A O 1
ATOM 795 N N . LYS A 1 101 ? 30.179 49.255 -5.112 1.00 41.26 99 LYS A N 1
ATOM 796 C CA . LYS A 1 101 ? 29.058 48.518 -4.541 1.00 43.05 99 LYS A CA 1
ATOM 797 C C . LYS A 1 101 ? 29.574 47.569 -3.460 1.00 43.87 99 LYS A C 1
ATOM 798 O O . LYS A 1 101 ? 28.891 47.309 -2.468 1.00 43.52 99 LYS A O 1
ATOM 804 N N . PHE A 1 102 ? 30.778 47.041 -3.638 1.00 45.02 100 PHE A N 1
ATOM 805 C CA . PHE A 1 102 ? 31.359 46.230 -2.578 1.00 45.12 100 PHE A CA 1
ATOM 806 C C . PHE A 1 102 ? 31.860 47.471 -1.884 1.00 46.93 100 PHE A C 1
ATOM 807 O O . PHE A 1 102 ? 32.039 48.491 -2.542 1.00 49.29 100 PHE A O 1
ATOM 815 N N . LYS A 1 103 ? 32.066 47.445 -0.583 1.00 48.97 101 LYS A N 1
ATOM 816 C CA . LYS A 1 103 ? 32.506 48.674 0.067 1.00 50.45 101 LYS A CA 1
ATOM 817 C C . LYS A 1 103 ? 34.028 48.767 0.116 1.00 49.57 101 LYS A C 1
ATOM 818 O O . LYS A 1 103 ? 34.690 47.826 0.540 1.00 51.28 101 LYS A O 1
ATOM 824 N N . VAL A 1 104 ? 34.572 49.896 -0.330 1.00 47.56 102 VAL A N 1
ATOM 825 C CA . VAL A 1 104 ? 36.012 50.110 -0.333 1.00 47.07 102 VAL A CA 1
ATOM 826 C C . VAL A 1 104 ? 36.201 51.486 0.265 1.00 47.38 102 VAL A C 1
ATOM 827 O O . VAL A 1 104 ? 35.319 52.327 0.147 1.00 47.87 102 VAL A O 1
ATOM 831 N N . SER A 1 105 ? 37.345 51.707 0.908 1.00 46.98 103 SER A N 1
ATOM 832 C CA . SER A 1 105 ? 37.659 52.969 1.578 1.00 45.47 103 SER A CA 1
ATOM 833 C C . SER A 1 105 ? 38.110 54.097 0.666 1.00 44.56 103 SER A C 1
ATOM 834 O O . SER A 1 105 ? 38.068 55.261 1.062 1.00 45.18 103 SER A O 1
ATOM 837 N N . ASP A 1 106 ? 38.529 53.766 -0.552 1.00 42.68 104 ASP A N 1
ATOM 838 C CA . ASP A 1 106 ? 38.987 54.793 -1.484 1.00 41.80 104 ASP A CA 1
ATOM 839 C C . ASP A 1 106 ? 39.206 54.228 -2.877 1.00 40.91 104 ASP A C 1
ATOM 840 O O . ASP A 1 106 ? 39.308 53.019 -3.055 1.00 40.45 104 ASP A O 1
ATOM 845 N N . TYR A 1 107 ? 39.255 55.124 -3.859 1.00 40.05 105 TYR A N 1
ATOM 846 C CA . TYR A 1 107 ? 39.471 54.763 -5.251 1.00 39.05 105 TYR A CA 1
ATOM 847 C C . TYR A 1 107 ? 40.432 55.799 -5.786 1.00 39.20 105 TYR A C 1
ATOM 848 O O . TYR A 1 107 ? 40.076 56.957 -5.938 1.00 39.03 105 TYR A O 1
ATOM 857 N N . ILE A 1 108 ? 41.645 55.362 -6.086 1.00 40.01 106 ILE A N 1
ATOM 858 C CA . ILE A 1 108 ? 42.686 56.246 -6.554 1.00 40.48 106 ILE A CA 1
ATOM 859 C C . ILE A 1 108 ? 43.143 55.877 -7.956 1.00 40.91 106 ILE A C 1
ATOM 860 O O . ILE A 1 108 ? 43.350 54.703 -8.251 1.00 39.72 106 ILE A O 1
ATOM 865 N N . LEU A 1 109 ? 43.288 56.887 -8.812 1.00 41.50 107 LEU A N 1
ATOM 866 C CA . LEU A 1 109 ? 43.734 56.679 -10.188 1.00 43.24 107 LEU A CA 1
ATOM 867 C C . LEU A 1 109 ? 45.244 56.868 -10.357 1.00 43.02 107 LEU A C 1
ATOM 868 O O . LEU A 1 109 ? 45.856 57.723 -9.722 1.00 41.00 107 LEU A O 1
ATOM 873 N N . LYS A 1 110 ? 45.833 56.072 -11.237 1.00 43.65 108 LYS A N 1
ATOM 874 C CA . LYS A 1 110 ? 47.258 56.145 -11.498 1.00 45.00 108 LYS A CA 1
ATOM 875 C C . LYS A 1 110 ? 47.513 56.898 -12.794 1.00 47.19 108 LYS A C 1
ATOM 876 O O . LYS A 1 110 ? 46.784 56.733 -13.766 1.00 48.12 108 LYS A O 1
ATOM 882 N N . PRO A 1 111 ? 48.552 57.747 -12.819 1.00 49.46 109 PRO A N 1
ATOM 883 C CA . PRO A 1 111 ? 49.450 57.993 -11.683 1.00 50.96 109 PRO A CA 1
ATOM 884 C C . PRO A 1 111 ? 48.811 58.884 -10.618 1.00 51.79 109 PRO A C 1
ATOM 885 O O . PRO A 1 111 ? 47.864 59.629 -10.892 1.00 51.21 109 PRO A O 1
ATOM 889 N N . TYR A 1 112 ? 49.329 58.793 -9.400 1.00 53.29 110 TYR A N 1
ATOM 890 C CA . TYR A 1 112 ? 48.820 59.592 -8.297 1.00 55.46 110 TYR A CA 1
ATOM 891 C C . TYR A 1 112 ? 49.996 60.156 -7.524 1.00 56.82 110 TYR A C 1
ATOM 892 O O . TYR A 1 112 ? 50.990 59.463 -7.314 1.00 57.57 110 TYR A O 1
ATOM 901 N N . PRO A 1 113 ? 49.915 61.429 -7.105 1.00 57.98 111 PRO A N 1
ATOM 902 C CA . PRO A 1 113 ? 51.054 61.962 -6.353 1.00 58.94 111 PRO A CA 1
ATOM 903 C C . PRO A 1 113 ? 51.271 61.095 -5.114 1.00 58.74 111 PRO A C 1
ATOM 904 O O . PRO A 1 113 ? 50.312 60.698 -4.450 1.00 59.76 111 PRO A O 1
ATOM 908 N N . THR A 1 114 ? 52.530 60.795 -4.816 1.00 58.13 112 THR A N 1
ATOM 909 C CA . THR A 1 114 ? 52.864 59.951 -3.669 1.00 57.91 112 THR A CA 1
ATOM 910 C C . THR A 1 114 ? 52.366 60.600 -2.398 1.00 57.77 112 THR A C 1
ATOM 911 O O . THR A 1 114 ? 52.816 60.264 -1.303 1.00 58.96 112 THR A O 1
ATOM 915 N N . LYS A 1 115 ? 51.462 61.555 -2.539 1.00 57.18 113 LYS A N 1
ATOM 916 C CA . LYS A 1 115 ? 50.921 62.237 -1.382 1.00 56.62 113 LYS A CA 1
ATOM 917 C C . LYS A 1 115 ? 49.471 61.771 -1.228 1.00 56.17 113 LYS A C 1
ATOM 918 O O . LYS A 1 115 ? 48.955 61.628 -0.108 1.00 55.07 113 LYS A O 1
ATOM 924 N N . ARG A 1 116 ? 48.838 61.513 -2.370 1.00 55.32 114 ARG A N 1
ATOM 925 C CA . ARG A 1 116 ? 47.447 61.077 -2.436 1.00 55.55 114 ARG A CA 1
ATOM 926 C C . ARG A 1 116 ? 47.179 59.803 -1.641 1.00 54.97 114 ARG A C 1
ATOM 927 O O . ARG A 1 116 ? 46.196 59.719 -0.903 1.00 54.65 114 ARG A O 1
ATOM 935 N N . LEU A 1 117 ? 48.061 58.819 -1.804 1.00 54.49 115 LEU A N 1
ATOM 936 C CA . LEU A 1 117 ? 47.939 57.525 -1.136 1.00 53.72 115 LEU A CA 1
ATOM 937 C C . LEU A 1 117 ? 48.224 57.613 0.353 1.00 54.59 115 LEU A C 1
ATOM 938 O O . LEU A 1 117 ? 47.550 56.977 1.162 1.00 53.56 115 LEU A O 1
ATOM 943 N N . GLU A 1 118 ? 49.238 58.398 0.704 1.00 56.75 116 GLU A N 1
ATOM 944 C CA . GLU A 1 118 ? 49.649 58.577 2.093 1.00 58.11 116 GLU A CA 1
ATOM 945 C C . GLU A 1 118 ? 48.473 58.982 2.970 1.00 57.42 116 GLU A C 1
ATOM 946 O O . GLU A 1 118 ? 48.186 58.324 3.969 1.00 57.36 116 GLU A O 1
ATOM 952 N N . ASN A 1 119 ? 47.799 60.066 2.589 1.00 56.71 117 ASN A N 1
ATOM 953 C CA . ASN A 1 119 ? 46.646 60.560 3.338 1.00 56.95 117 ASN A CA 1
ATOM 954 C C . ASN A 1 119 ? 45.593 59.469 3.456 1.00 55.91 117 ASN A C 1
ATOM 955 O O . ASN A 1 119 ? 45.129 59.146 4.555 1.00 55.98 117 ASN A O 1
ATOM 960 N N . SER A 1 120 ? 45.217 58.916 2.306 1.00 54.02 118 SER A N 1
ATOM 961 C CA . SER A 1 120 ? 44.220 57.856 2.240 1.00 52.39 118 SER A CA 1
ATOM 962 C C . SER A 1 120 ? 44.493 56.802 3.309 1.00 51.76 118 SER A C 1
ATOM 963 O O . SER A 1 120 ? 43.628 56.502 4.130 1.00 51.20 118 SER A O 1
ATOM 966 N N . VAL A 1 121 ? 45.701 56.249 3.302 1.00 51.05 119 VAL A N 1
ATOM 967 C CA . VAL A 1 121 ? 46.068 55.233 4.281 1.00 50.95 119 VAL A CA 1
ATOM 968 C C . VAL A 1 121 ? 45.846 55.771 5.697 1.00 52.04 119 VAL A C 1
ATOM 969 O O . VAL A 1 121 ? 45.159 55.149 6.514 1.00 50.67 119 VAL A O 1
ATOM 973 N N . ARG A 1 122 ? 46.423 56.940 5.967 1.00 53.79 120 ARG A N 1
ATOM 974 C CA . ARG A 1 122 ? 46.314 57.589 7.269 1.00 55.19 120 ARG A CA 1
ATOM 975 C C . ARG A 1 122 ? 44.878 57.812 7.720 1.00 55.66 120 ARG A C 1
ATOM 976 O O . ARG A 1 122 ? 44.560 57.662 8.901 1.00 56.22 120 ARG A O 1
ATOM 984 N N . SER A 1 123 ? 44.012 58.195 6.791 1.00 55.24 121 SER A N 1
ATOM 985 C CA . SER A 1 123 ? 42.621 58.408 7.145 1.00 55.72 121 SER A CA 1
ATOM 986 C C . SER A 1 123 ? 42.072 57.021 7.453 1.00 56.35 121 SER A C 1
ATOM 987 O O . SER A 1 123 ? 41.826 56.680 8.609 1.00 56.91 121 SER A O 1
ATOM 990 N N . VAL A 1 124 ? 41.919 56.222 6.399 1.00 56.17 122 VAL A N 1
ATOM 991 C CA . VAL A 1 124 ? 41.402 54.859 6.484 1.00 56.29 122 VAL A CA 1
ATOM 992 C C . VAL A 1 124 ? 41.872 54.091 7.726 1.00 57.49 122 VAL A C 1
ATOM 993 O O . VAL A 1 124 ? 41.104 53.312 8.307 1.00 57.69 122 VAL A O 1
ATOM 997 N N . LEU A 1 125 ? 43.116 54.317 8.143 1.00 57.51 123 LEU A N 1
ATOM 998 C CA . LEU A 1 125 ? 43.664 53.610 9.295 1.00 59.43 123 LEU A CA 1
ATOM 999 C C . LEU A 1 125 ? 43.736 54.396 10.622 1.00 61.36 123 LEU A C 1
ATOM 1000 O O . LEU A 1 125 ? 44.024 53.796 11.660 1.00 61.68 123 LEU A O 1
ATOM 1005 N N . LYS A 1 126 ? 43.470 55.707 10.591 1.00 63.76 124 LYS A N 1
ATOM 1006 C CA . LYS A 1 126 ? 43.542 56.598 11.769 1.00 65.92 124 LYS A CA 1
ATOM 1007 C C . LYS A 1 126 ? 45.037 56.832 12.007 1.00 67.03 124 LYS A C 1
ATOM 1008 O O . LYS A 1 126 ? 45.838 56.015 11.560 1.00 67.87 124 LYS A O 1
ATOM 1014 N N . ILE A 1 127 ? 45.459 57.883 12.715 1.00 68.48 125 ILE A N 1
ATOM 1015 C CA . ILE A 1 127 ? 46.916 58.028 12.826 1.00 69.51 125 ILE A CA 1
ATOM 1016 C C . ILE A 1 127 ? 47.434 59.241 13.617 1.00 69.98 125 ILE A C 1
ATOM 1017 O O . ILE A 1 127 ? 47.118 59.273 14.827 1.00 70.89 125 ILE A O 1
#

B-factor: me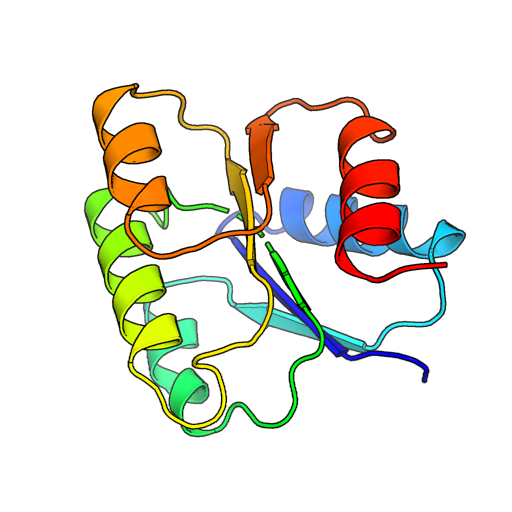an 43.28, std 10.41, range [22.83, 71.79]

Radius of gyration: 13.25 Å; Cα contacts (8 Å, |Δi|>4): 196; chains: 1; bounding box: 29×32×30 Å

Secondary structure (DSSP, 8-state):
---EEEEE-S-HHHHHHHHHHHHHH---EEEEE-SHHHHHTTTTT----SEE----SSSHHHHHHHHHHHHHSGGGTT--BEEEES---HHHHHHHHHS--SEEEESS--TTHHHHHHHHHH--

Nearest PDB structures (foldseek):
  3lua-assembly1_A  TM=1.008E+00  e=2.647E-25  Acetivibrio thermocellus ATCC 27405
  3h1e-assembly1_A  TM=8.167E-01  e=7.891E-08  Helicobacter pylori 26695
  3h1f-assembly1_A  TM=8.614E-01  e=6.765E-07  Helicobacter pylori 26695
  3h1g-assembly1_A  TM=8.572E-01  e=1.796E-06  Helicobacter pylori 26695
  5wq0-assembly4_D  TM=7.546E-01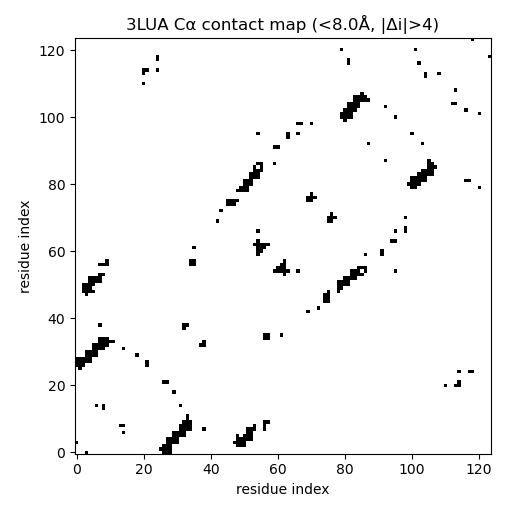  e=4.770E-06  Paenisporosarcina sp. TG-14

Solvent-accessible surface area: 6560 Å² total

Organism: Acetivibrio thermocellus (str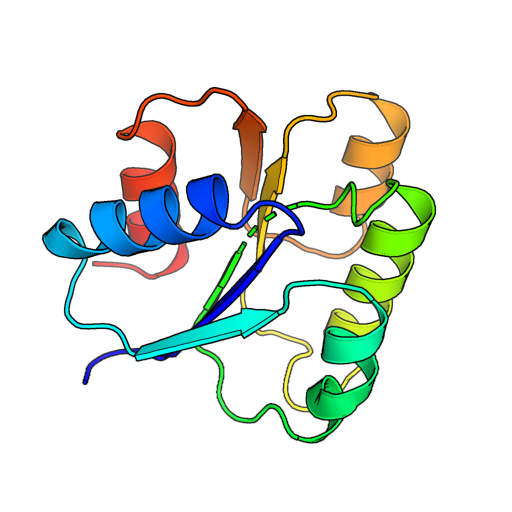ain ATCC 27405 / DSM 1237 / JCM 9322 / NBRC 103400 / NCIMB 10682 / NRRL B-4536 / VPI 7372) (NCBI:txid203119)

InterPro domains:
  IPR001789 Signal transduction response regulator, receiver domain [PF00072] (5-119)
  IPR001789 Signal transduction response regulator, receiver domain [PS50110] (4-123)
  IPR001789 Signal transduction response regulator, receiver domain [SM00448] (3-119)
  IPR011006 CheY-like superfamily [SSF52172] (3-129)
  IPR043128 Reverse transcriptase/Diguanylate cyclase domain [G3DSA:3.30.70.270] (140-282)
  IPR050595 Bacterial response regulator [PTHR44591] (5-124)